Protein AF-A0A3G7HM11-F1 (afdb_monomer_lite)

Structure (mmCIF, N/CA/C/O backbone):
data_AF-A0A3G7HM11-F1
#
_entry.id   AF-A0A3G7HM11-F1
#
loop_
_atom_site.group_PDB
_atom_site.id
_atom_site.type_symbol
_atom_site.label_atom_id
_atom_site.label_alt_id
_atom_site.label_comp_id
_atom_site.label_asym_id
_atom_site.label_entity_id
_atom_site.label_seq_id
_atom_site.pdbx_PDB_ins_code
_atom_site.Cartn_x
_atom_site.Cartn_y
_atom_site.Cartn_z
_atom_site.occupancy
_atom_site.B_iso_or_equiv
_atom_site.auth_seq_id
_atom_site.auth_comp_id
_atom_site.auth_asym_id
_atom_site.auth_atom_id
_atom_site.pdbx_PDB_model_num
ATOM 1 N N . ASN A 1 1 ? 13.189 19.378 -12.889 1.00 85.62 1 ASN A N 1
ATOM 2 C CA . ASN A 1 1 ? 12.526 18.413 -11.983 1.00 85.62 1 ASN A CA 1
ATOM 3 C C . ASN A 1 1 ? 11.736 17.417 -12.814 1.00 85.62 1 ASN A C 1
ATOM 5 O O . ASN A 1 1 ? 10.684 17.781 -13.317 1.00 85.62 1 ASN A O 1
ATOM 9 N N . PHE A 1 2 ? 12.263 16.206 -13.003 1.00 95.75 2 PHE A N 1
ATOM 10 C CA . PHE A 1 2 ? 11.608 15.126 -13.751 1.00 95.75 2 PHE A CA 1
ATOM 11 C C . PHE A 1 2 ? 11.304 13.966 -12.801 1.00 95.75 2 PHE A C 1
ATOM 13 O O . PHE A 1 2 ? 12.129 13.651 -11.947 1.00 95.75 2 PHE A O 1
ATOM 20 N N . THR A 1 3 ? 10.125 13.356 -12.935 1.00 97.44 3 THR A N 1
ATOM 21 C CA . THR A 1 3 ? 9.687 12.194 -12.140 1.00 97.44 3 THR A CA 1
ATOM 22 C C . THR A 1 3 ? 8.880 11.234 -13.019 1.00 97.44 3 THR A C 1
ATOM 24 O O . THR A 1 3 ? 8.380 11.643 -14.067 1.00 97.44 3 THR A O 1
ATOM 27 N N . ALA A 1 4 ? 8.754 9.973 -12.594 1.00 97.44 4 ALA A N 1
ATOM 28 C CA . ALA A 1 4 ? 7.892 8.963 -13.209 1.00 97.44 4 ALA A CA 1
ATOM 29 C C . ALA A 1 4 ? 6.782 8.552 -12.229 1.00 97.44 4 ALA A C 1
ATOM 31 O O . ALA A 1 4 ? 6.978 8.568 -11.013 1.00 97.44 4 ALA A O 1
ATOM 32 N N . MET A 1 5 ? 5.604 8.202 -12.744 1.00 98.00 5 MET A N 1
ATOM 33 C CA . MET A 1 5 ? 4.420 7.967 -11.916 1.00 98.00 5 MET A CA 1
ATOM 34 C C . MET A 1 5 ? 4.243 6.482 -11.565 1.00 98.00 5 MET A C 1
ATOM 36 O O . MET A 1 5 ? 3.776 5.709 -12.390 1.00 98.00 5 MET A O 1
ATOM 40 N N . THR A 1 6 ? 4.504 6.117 -10.307 1.00 97.94 6 THR A N 1
ATOM 41 C CA . THR A 1 6 ? 4.149 4.814 -9.686 1.00 97.94 6 THR A CA 1
ATOM 42 C C . THR A 1 6 ? 2.966 4.932 -8.716 1.00 97.94 6 THR A C 1
ATOM 44 O O . THR A 1 6 ? 2.611 4.007 -7.986 1.00 97.94 6 THR A O 1
ATOM 47 N N . ARG A 1 7 ? 2.319 6.106 -8.684 1.00 98.38 7 ARG A N 1
ATOM 48 C CA . ARG A 1 7 ? 1.257 6.408 -7.716 1.00 98.38 7 ARG A CA 1
ATOM 49 C C . ARG A 1 7 ? 0.032 5.509 -7.878 1.00 98.38 7 ARG A C 1
ATOM 51 O O . ARG A 1 7 ? -0.633 5.206 -6.893 1.00 98.38 7 ARG A O 1
ATOM 58 N N . LEU A 1 8 ? -0.262 5.072 -9.103 1.00 98.31 8 LEU A N 1
ATOM 59 C CA . LEU A 1 8 ? -1.352 4.132 -9.340 1.00 98.31 8 LEU A CA 1
ATOM 60 C C . LEU A 1 8 ? -1.074 2.776 -8.681 1.00 98.31 8 LEU A C 1
ATOM 62 O O . LEU A 1 8 ? -1.981 2.210 -8.077 1.00 98.31 8 LEU A O 1
ATOM 66 N N . ASP A 1 9 ? 0.161 2.281 -8.741 1.00 98.31 9 ASP A N 1
ATOM 67 C CA . ASP A 1 9 ? 0.524 1.029 -8.077 1.00 98.31 9 ASP A CA 1
ATOM 68 C C . ASP A 1 9 ? 0.446 1.157 -6.556 1.00 98.31 9 ASP A C 1
ATOM 70 O O . ASP A 1 9 ? -0.105 0.289 -5.885 1.00 98.31 9 ASP A O 1
ATOM 74 N N . GLN A 1 10 ? 0.886 2.296 -6.016 1.00 98.44 10 GLN A N 1
ATOM 75 C CA . GLN A 1 10 ? 0.773 2.594 -4.588 1.00 98.44 10 GLN A CA 1
ATOM 76 C C . GLN A 1 10 ? -0.693 2.596 -4.127 1.00 98.44 10 GLN A C 1
ATOM 78 O O . GLN A 1 10 ? -1.010 2.023 -3.084 1.00 98.44 10 GLN A O 1
ATOM 83 N N . ASN A 1 11 ? -1.601 3.170 -4.924 1.00 98.50 11 ASN A N 1
ATOM 84 C CA . ASN A 1 11 ? -3.038 3.147 -4.646 1.00 98.50 11 ASN A CA 1
ATOM 85 C C . ASN A 1 11 ? -3.629 1.722 -4.730 1.00 98.50 11 ASN A C 1
ATOM 87 O O . ASN A 1 11 ? -4.507 1.379 -3.939 1.00 98.50 11 ASN A O 1
ATOM 91 N N . ARG A 1 12 ? -3.157 0.884 -5.667 1.00 98.31 12 ARG A N 1
ATOM 92 C CA . ARG A 1 12 ? -3.577 -0.527 -5.792 1.00 98.31 12 ARG A CA 1
ATOM 93 C C . ARG A 1 12 ? -3.140 -1.349 -4.583 1.00 98.31 12 ARG A C 1
ATOM 95 O O . ARG A 1 12 ? -3.969 -2.022 -3.980 1.00 98.31 12 ARG A O 1
ATOM 102 N N . ALA A 1 13 ? -1.875 -1.236 -4.186 1.00 98.19 13 ALA A N 1
ATOM 103 C CA . ALA A 1 13 ? -1.346 -1.900 -3.000 1.00 98.19 13 ALA A CA 1
ATOM 104 C C . ALA A 1 13 ? -2.117 -1.478 -1.735 1.00 98.19 13 ALA A C 1
ATOM 106 O O . ALA A 1 13 ? -2.523 -2.316 -0.932 1.00 98.19 13 ALA A O 1
ATOM 107 N N . GLN A 1 14 ? -2.419 -0.182 -1.593 1.00 98.56 14 GLN A N 1
ATOM 108 C CA . GLN A 1 14 ? -3.233 0.331 -0.490 1.00 98.56 14 GLN A CA 1
ATOM 109 C C . GLN A 1 14 ? -4.646 -0.275 -0.459 1.00 98.56 14 GLN A C 1
ATOM 111 O O . GLN A 1 14 ? -5.127 -0.627 0.619 1.00 98.56 14 GLN A O 1
ATOM 116 N N . SER A 1 15 ? -5.313 -0.421 -1.612 1.00 98.44 15 SER A N 1
ATOM 117 C CA . SER A 1 15 ? -6.660 -1.002 -1.654 1.00 98.44 15 SER A CA 1
ATOM 118 C C . SER A 1 15 ? -6.663 -2.498 -1.333 1.00 98.44 15 SER A C 1
ATOM 120 O O . SER A 1 15 ? -7.544 -2.951 -0.603 1.00 98.44 15 SER A O 1
ATOM 122 N N . GLN A 1 16 ? -5.662 -3.249 -1.800 1.00 98.12 16 GLN A N 1
ATOM 123 C CA . GLN A 1 16 ? -5.522 -4.676 -1.503 1.00 98.12 16 GLN A CA 1
ATOM 124 C C . GLN A 1 16 ? -5.305 -4.929 -0.007 1.00 98.12 16 GLN A C 1
ATOM 126 O O . GLN A 1 16 ? -5.975 -5.781 0.576 1.00 98.12 16 GLN A O 1
ATOM 131 N N . LEU A 1 17 ? -4.422 -4.160 0.639 1.00 98.25 17 LEU A N 1
ATOM 132 C CA . LEU A 1 17 ? -4.198 -4.258 2.085 1.00 98.25 17 LEU A CA 1
ATOM 133 C C . LEU A 1 17 ? -5.471 -3.921 2.869 1.00 98.25 17 LEU A C 1
ATOM 135 O O . LEU A 1 17 ? -5.836 -4.640 3.796 1.00 98.25 17 LEU A O 1
ATOM 139 N N . ALA A 1 18 ? -6.181 -2.863 2.470 1.00 98.38 18 ALA A N 1
ATOM 140 C CA . ALA A 1 18 ? -7.440 -2.476 3.099 1.00 98.38 18 ALA A CA 1
ATOM 141 C C . ALA A 1 18 ? -8.511 -3.573 2.971 1.00 98.38 18 ALA A C 1
ATOM 143 O O . ALA A 1 18 ? -9.183 -3.890 3.952 1.00 98.38 18 ALA A O 1
ATOM 144 N N . ALA A 1 19 ? -8.622 -4.199 1.794 1.00 98.06 19 ALA A N 1
ATOM 145 C CA . ALA A 1 19 ? -9.543 -5.304 1.547 1.00 98.06 19 ALA A CA 1
ATOM 146 C C . ALA A 1 19 ? -9.187 -6.557 2.364 1.00 98.06 19 ALA A C 1
ATOM 148 O O . ALA A 1 19 ? -10.079 -7.156 2.960 1.00 98.06 19 ALA A O 1
ATOM 149 N N . LYS A 1 20 ? -7.898 -6.921 2.453 1.00 97.50 20 LYS A N 1
ATOM 150 C CA . LYS A 1 20 ? -7.421 -8.058 3.263 1.00 97.50 20 LYS A CA 1
ATOM 151 C C . LYS A 1 20 ? -7.715 -7.866 4.756 1.00 97.50 20 LYS A C 1
ATOM 153 O O . LYS A 1 20 ? -8.044 -8.836 5.427 1.00 97.50 20 LYS A O 1
ATOM 158 N N . ILE A 1 21 ? -7.609 -6.636 5.269 1.00 97.12 21 ILE A N 1
ATOM 159 C CA . ILE A 1 21 ? -7.852 -6.308 6.688 1.00 97.12 21 ILE A CA 1
ATOM 160 C C . ILE A 1 21 ? -9.348 -6.064 6.977 1.00 97.12 21 ILE A C 1
ATOM 162 O O . ILE A 1 21 ? -9.791 -6.225 8.112 1.00 97.12 21 ILE A O 1
ATOM 166 N N . GLY A 1 22 ? -10.139 -5.681 5.971 1.00 97.44 22 GLY A N 1
ATOM 167 C CA . GLY A 1 22 ? -11.561 -5.358 6.130 1.00 97.44 22 GLY A CA 1
ATOM 168 C C . GLY A 1 22 ? -11.816 -3.933 6.634 1.00 97.44 22 GLY A C 1
ATOM 169 O O . GLY A 1 22 ? -12.729 -3.709 7.427 1.00 97.44 22 GLY A O 1
ATOM 170 N N . VAL A 1 23 ? -11.011 -2.962 6.193 1.00 98.06 23 VAL A N 1
ATOM 171 C CA . VAL A 1 23 ? -11.122 -1.544 6.584 1.00 98.06 23 VAL A CA 1
ATOM 172 C C . VAL A 1 23 ? -11.298 -0.625 5.371 1.00 98.06 23 VAL A C 1
ATOM 174 O O . VAL A 1 23 ? -10.939 -0.995 4.251 1.00 98.06 23 VAL A O 1
ATOM 177 N N . PRO A 1 24 ? -11.805 0.606 5.555 1.00 98.12 24 PRO A N 1
ATOM 178 C CA . PRO A 1 24 ? -11.759 1.626 4.513 1.00 98.12 24 PRO A CA 1
ATOM 179 C C . PRO A 1 24 ? -10.322 1.925 4.050 1.00 98.12 24 PRO A C 1
ATOM 181 O O . PRO A 1 24 ? -9.412 2.072 4.861 1.00 98.12 24 PRO A O 1
ATOM 184 N N . VAL A 1 25 ? -10.119 2.126 2.742 1.00 98.12 25 VAL A N 1
ATOM 185 C CA . VAL A 1 25 ? -8.788 2.405 2.147 1.00 98.12 25 VAL A CA 1
ATOM 186 C C . VAL A 1 25 ? -8.088 3.609 2.792 1.00 98.12 25 VAL A C 1
ATOM 188 O O . VAL A 1 25 ? -6.874 3.593 2.982 1.00 98.12 25 VAL A O 1
A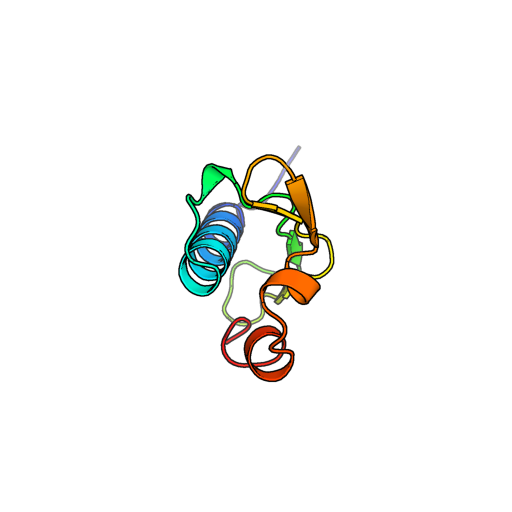TOM 191 N N . LYS A 1 26 ? -8.856 4.633 3.191 1.00 98.00 26 LYS A N 1
ATOM 192 C CA . LYS A 1 26 ? -8.349 5.836 3.881 1.00 98.00 26 LYS A CA 1
ATOM 193 C C . LYS A 1 26 ? -7.621 5.540 5.201 1.00 98.00 26 LYS A C 1
ATOM 195 O O . LYS A 1 26 ? -6.843 6.378 5.661 1.00 98.00 26 LYS A O 1
ATOM 200 N N . ASP A 1 27 ? -7.893 4.385 5.806 1.00 98.44 27 ASP A N 1
ATOM 201 C CA . ASP A 1 27 ? -7.352 3.999 7.104 1.00 98.44 27 ASP A CA 1
ATOM 202 C C . ASP A 1 27 ? -6.013 3.264 6.974 1.00 98.44 27 ASP A C 1
ATOM 204 O O . ASP A 1 27 ? -5.313 3.134 7.976 1.00 98.44 27 ASP A O 1
ATOM 208 N N . VAL A 1 28 ? -5.616 2.866 5.758 1.00 98.56 28 VAL A N 1
ATOM 209 C CA . VAL A 1 28 ? -4.282 2.337 5.433 1.00 98.56 28 VAL A CA 1
ATOM 210 C C . VAL A 1 28 ? -3.391 3.478 4.944 1.00 98.56 28 VAL A C 1
ATOM 212 O O . VAL A 1 28 ? -3.791 4.249 4.076 1.00 98.56 28 VAL A O 1
ATOM 215 N N . LYS A 1 29 ? -2.176 3.610 5.476 1.00 98.31 29 LYS A N 1
ATOM 216 C CA . LYS A 1 29 ? -1.213 4.668 5.122 1.00 98.31 29 LYS A CA 1
ATOM 217 C C . LYS A 1 29 ? 0.202 4.107 5.004 1.00 98.31 29 LYS A C 1
ATOM 219 O O . LYS A 1 29 ? 0.467 3.005 5.466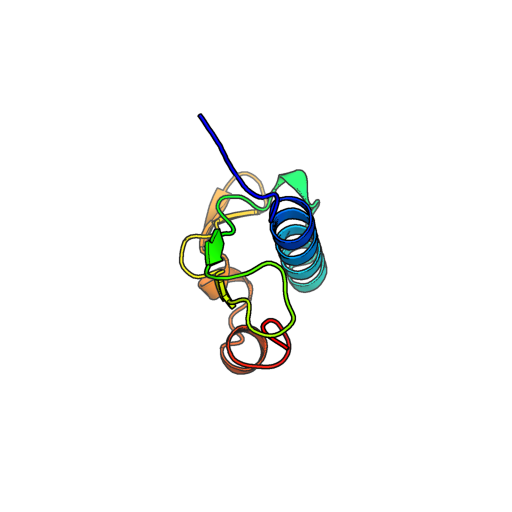 1.00 98.31 29 LYS A O 1
ATOM 224 N N . ASN A 1 30 ? 1.104 4.897 4.421 1.00 98.31 30 ASN A N 1
ATOM 225 C CA . ASN A 1 30 ? 2.545 4.617 4.331 1.00 98.31 30 ASN A CA 1
ATOM 226 C C . ASN A 1 30 ? 2.913 3.340 3.552 1.00 98.31 30 ASN A C 1
ATOM 228 O O . ASN A 1 30 ? 3.921 2.704 3.837 1.00 98.31 30 ASN A O 1
ATOM 232 N N . VAL A 1 31 ? 2.105 2.982 2.551 1.00 98.06 31 VAL A N 1
ATOM 233 C CA . VAL A 1 31 ? 2.456 1.936 1.578 1.00 98.06 31 VAL A CA 1
ATOM 234 C C . VAL A 1 31 ? 3.491 2.490 0.604 1.00 98.06 31 VAL A C 1
ATOM 236 O O . VAL A 1 31 ? 3.306 3.597 0.088 1.00 98.06 31 VAL A O 1
ATOM 239 N N . ILE A 1 32 ? 4.551 1.728 0.341 1.00 98.50 32 ILE A N 1
ATOM 240 C CA . ILE A 1 32 ? 5.669 2.149 -0.509 1.00 98.50 32 ILE A CA 1
ATOM 241 C C . ILE A 1 32 ? 5.738 1.243 -1.739 1.00 98.50 32 ILE A C 1
ATOM 243 O O . ILE A 1 32 ? 5.510 0.042 -1.645 1.00 98.50 32 ILE A O 1
ATOM 247 N N . ILE A 1 33 ? 6.055 1.827 -2.895 1.00 98.38 33 ILE A N 1
ATOM 248 C CA . ILE A 1 33 ? 6.395 1.083 -4.111 1.00 98.38 33 ILE A CA 1
ATOM 249 C C . ILE A 1 33 ? 7.859 1.355 -4.424 1.00 98.38 33 ILE A C 1
ATOM 251 O O . ILE A 1 33 ? 8.244 2.511 -4.618 1.00 98.38 33 ILE A O 1
ATOM 255 N N . TRP A 1 34 ? 8.659 0.295 -4.494 1.00 98.25 34 TRP A N 1
ATOM 256 C CA . TRP A 1 34 ? 10.062 0.366 -4.883 1.00 98.25 34 TRP A CA 1
ATOM 257 C C . TRP A 1 34 ? 10.263 -0.124 -6.320 1.00 98.25 34 TRP A C 1
ATOM 259 O O . TRP A 1 34 ? 9.618 -1.072 -6.770 1.00 98.25 34 TRP A O 1
ATOM 269 N N . GLY A 1 35 ? 11.206 0.500 -7.029 1.00 97.06 35 GLY A N 1
ATOM 270 C CA . GLY A 1 35 ? 11.629 0.073 -8.362 1.00 97.06 35 GLY A CA 1
ATOM 271 C C . GLY A 1 35 ? 10.872 0.749 -9.506 1.00 97.06 35 GLY A C 1
ATOM 272 O O . GLY A 1 35 ? 10.674 1.964 -9.505 1.00 97.06 35 GLY A O 1
ATOM 273 N N . ASN A 1 36 ? 10.525 -0.039 -10.523 1.00 97.00 36 ASN A N 1
ATOM 274 C CA . ASN A 1 36 ? 9.985 0.441 -11.796 1.00 97.00 36 ASN A CA 1
ATOM 275 C C . ASN A 1 36 ? 8.458 0.273 -11.875 1.00 97.00 36 ASN A C 1
ATOM 277 O O . ASN A 1 36 ? 7.930 -0.681 -11.314 1.00 97.00 36 ASN A O 1
ATOM 281 N N . HIS A 1 37 ? 7.760 1.111 -12.652 1.00 96.81 37 HIS A N 1
ATOM 282 C CA . HIS A 1 37 ? 6.357 0.872 -13.018 1.00 96.81 37 HIS A CA 1
ATOM 283 C C . HIS A 1 37 ? 6.267 -0.301 -14.010 1.00 96.81 37 HIS A C 1
ATOM 285 O O . HIS A 1 37 ? 6.273 -0.125 -15.228 1.00 96.81 37 HIS A O 1
ATOM 291 N N . SER A 1 38 ? 6.284 -1.521 -13.481 1.00 96.25 38 SER A N 1
ATOM 292 C CA . SER A 1 38 ? 6.287 -2.775 -14.236 1.00 96.25 38 SER A CA 1
ATOM 293 C C . SER A 1 38 ? 5.889 -3.940 -13.325 1.00 96.25 38 SER A C 1
ATOM 295 O O . SER A 1 38 ? 5.623 -3.741 -12.140 1.00 96.25 38 SER A O 1
ATOM 297 N N . SER A 1 39 ? 5.897 -5.165 -13.847 1.00 95.12 39 SER A N 1
ATOM 298 C CA . SER A 1 39 ? 5.685 -6.378 -13.047 1.00 95.12 39 SER A CA 1
ATOM 299 C C . SER A 1 39 ? 6.843 -6.712 -12.098 1.00 95.12 39 SER A C 1
ATOM 301 O O . SER A 1 39 ? 6.696 -7.598 -11.270 1.00 95.12 39 SER A O 1
ATOM 303 N N . THR A 1 40 ? 7.989 -6.029 -12.195 1.00 95.94 40 THR A N 1
ATOM 304 C CA . THR A 1 40 ? 9.131 -6.225 -11.282 1.00 95.94 40 THR A CA 1
ATOM 305 C C . THR A 1 40 ? 9.170 -5.193 -10.152 1.00 95.94 40 THR A C 1
ATOM 307 O O . THR A 1 40 ? 10.210 -5.006 -9.521 1.00 95.94 40 THR A O 1
ATOM 310 N N . GLN A 1 41 ? 8.085 -4.442 -9.954 1.00 97.38 41 GLN A N 1
ATOM 311 C CA . GLN A 1 41 ? 7.949 -3.544 -8.812 1.00 97.38 41 GLN A CA 1
ATOM 312 C C . GLN A 1 41 ? 7.936 -4.329 -7.498 1.00 97.38 41 GLN A C 1
ATOM 314 O O . GLN A 1 41 ? 7.584 -5.505 -7.477 1.00 97.38 41 GLN A O 1
ATOM 319 N N . PHE A 1 42 ? 8.266 -3.662 -6.396 1.00 97.88 42 PHE A N 1
ATOM 320 C CA . PHE A 1 42 ? 8.154 -4.248 -5.065 1.00 97.88 42 PHE A CA 1
ATOM 321 C C . PHE A 1 42 ? 7.185 -3.427 -4.200 1.00 97.88 42 PHE A C 1
ATOM 323 O O . PHE A 1 42 ? 7.565 -2.355 -3.709 1.00 97.88 42 PHE A O 1
ATOM 330 N N . PRO A 1 43 ? 5.929 -3.892 -4.038 1.00 97.81 43 PRO A N 1
ATOM 331 C CA . PRO A 1 43 ? 4.982 -3.335 -3.081 1.00 97.81 43 PRO A CA 1
ATOM 332 C C . PRO A 1 43 ? 5.405 -3.694 -1.655 1.00 97.81 43 PRO A C 1
ATOM 334 O O . PRO A 1 43 ? 5.442 -4.862 -1.280 1.00 97.81 43 PRO A O 1
ATOM 337 N N . ASP A 1 44 ? 5.717 -2.683 -0.851 1.00 97.75 44 ASP A N 1
ATOM 338 C CA . ASP A 1 44 ? 6.270 -2.847 0.491 1.00 97.75 44 ASP A CA 1
ATOM 339 C C . ASP A 1 44 ? 5.260 -2.403 1.570 1.00 97.75 44 ASP A C 1
ATOM 341 O O . ASP A 1 44 ? 4.954 -1.205 1.686 1.00 97.75 44 ASP A O 1
ATOM 345 N N . PRO A 1 45 ? 4.734 -3.348 2.379 1.00 96.94 45 PRO A N 1
ATOM 346 C CA . PRO A 1 45 ? 3.837 -3.059 3.488 1.00 96.94 45 PRO A CA 1
ATOM 347 C C . PRO A 1 45 ? 4.568 -2.908 4.834 1.00 96.94 45 PRO A C 1
ATOM 349 O O . PRO A 1 45 ? 3.905 -2.653 5.838 1.00 96.94 45 PRO A O 1
ATOM 352 N N . ALA A 1 46 ? 5.897 -3.060 4.907 1.00 96.88 46 ALA A N 1
ATOM 353 C CA . ALA A 1 46 ? 6.638 -3.141 6.172 1.00 96.88 46 ALA A CA 1
ATOM 354 C C . ALA A 1 46 ? 6.499 -1.876 7.032 1.00 96.88 46 ALA A C 1
ATOM 356 O O . ALA A 1 46 ? 6.421 -1.959 8.256 1.00 96.88 46 ALA A O 1
ATOM 357 N N . ASN A 1 47 ? 6.415 -0.713 6.383 1.00 97.31 47 ASN A N 1
ATOM 358 C CA . ASN A 1 47 ? 6.220 0.587 7.032 1.00 97.31 47 ASN A CA 1
ATOM 359 C C . ASN A 1 47 ? 4.766 1.079 6.976 1.00 97.31 47 ASN A C 1
ATOM 361 O O . ASN A 1 47 ? 4.463 2.183 7.442 1.00 97.31 47 ASN A O 1
ATOM 365 N N . ALA A 1 48 ? 3.864 0.283 6.398 1.00 98.12 48 ALA A N 1
ATOM 366 C CA . ALA A 1 48 ? 2.469 0.653 6.289 1.00 98.12 48 ALA A CA 1
ATOM 367 C C . ALA A 1 48 ? 1.773 0.528 7.649 1.00 98.12 48 ALA A C 1
ATOM 369 O O . ALA A 1 48 ? 2.030 -0.383 8.440 1.00 98.12 48 ALA A O 1
ATOM 370 N N . VAL A 1 49 ? 0.851 1.449 7.914 1.00 98.62 49 VAL A N 1
ATOM 371 C CA . VAL A 1 49 ? 0.045 1.475 9.138 1.00 98.62 49 VAL A CA 1
ATOM 372 C C . VAL A 1 49 ? -1.432 1.451 8.791 1.00 98.62 49 VAL A C 1
ATOM 374 O O . VAL A 1 49 ? -1.849 2.007 7.775 1.00 98.62 49 VAL A O 1
ATOM 377 N N . VAL A 1 50 ? -2.228 0.824 9.647 1.0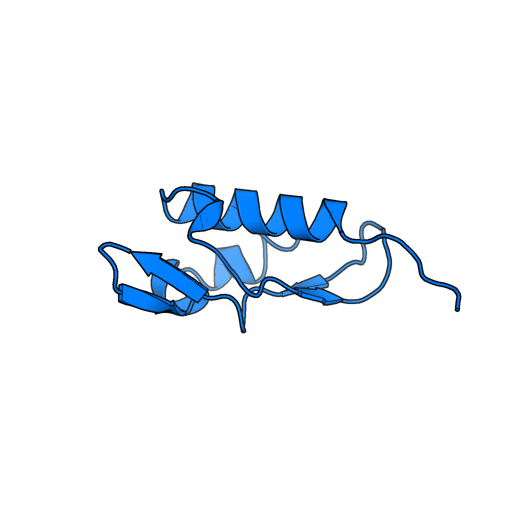0 98.56 50 VAL A N 1
ATOM 378 C CA . VAL A 1 50 ? -3.682 0.764 9.533 1.00 98.56 50 VAL A CA 1
ATOM 379 C C . VAL A 1 50 ? -4.337 1.295 10.802 1.00 98.56 50 VAL A C 1
ATOM 381 O O . VAL A 1 50 ? -3.894 0.990 11.908 1.00 98.56 50 VAL A O 1
ATOM 384 N N . THR A 1 51 ? -5.392 2.095 10.657 1.00 98.38 51 THR A N 1
ATOM 385 C CA . THR A 1 51 ? -6.220 2.556 11.781 1.00 98.38 51 THR A CA 1
ATOM 386 C C . THR A 1 51 ? -7.419 1.628 11.955 1.00 98.38 51 THR A C 1
ATOM 388 O O . THR A 1 51 ? -8.251 1.525 11.061 1.00 98.38 51 THR A O 1
ATOM 391 N N . ILE A 1 52 ? -7.543 0.978 13.113 1.00 95.81 52 ILE A N 1
ATOM 392 C CA . ILE A 1 52 ? 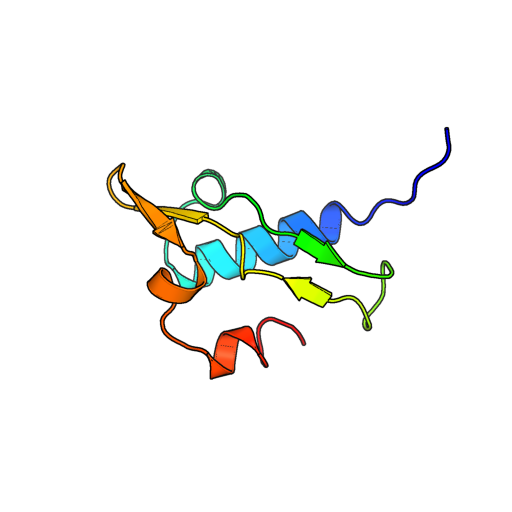-8.679 0.109 13.457 1.00 95.81 52 ILE A CA 1
ATOM 393 C C . ILE A 1 52 ? -9.244 0.583 14.794 1.00 95.81 52 ILE A C 1
ATOM 395 O O . ILE A 1 52 ? -8.524 0.626 15.790 1.00 95.81 52 ILE A O 1
ATOM 399 N N . GLY A 1 53 ? -10.518 0.984 14.820 1.00 93.62 53 GLY A N 1
ATOM 400 C CA . GLY A 1 53 ? -11.151 1.505 16.040 1.00 93.62 53 GLY A CA 1
ATOM 401 C C . GLY A 1 53 ? -10.453 2.746 16.617 1.00 93.62 53 GLY A C 1
ATOM 402 O O . GLY A 1 53 ? -10.399 2.909 17.830 1.00 93.62 53 GLY A O 1
ATOM 403 N N . GLY A 1 54 ? -9.859 3.588 15.762 1.00 94.75 54 GLY A N 1
ATOM 404 C CA . GLY A 1 54 ? -9.108 4.783 16.174 1.00 94.75 54 GLY A CA 1
ATOM 405 C C . GLY A 1 54 ? -7.662 4.527 16.616 1.00 94.75 54 GLY A C 1
ATOM 406 O O . GLY A 1 54 ? -6.934 5.482 16.872 1.00 94.75 54 GLY A O 1
ATOM 407 N N . VAL A 1 55 ? -7.214 3.269 16.659 1.00 96.75 55 VAL A N 1
ATOM 408 C CA . VAL A 1 55 ? -5.848 2.894 17.052 1.00 96.75 55 VAL A CA 1
ATOM 409 C C . VAL A 1 55 ? -5.035 2.512 15.819 1.00 96.75 55 VAL A C 1
ATOM 411 O O . VAL A 1 55 ? -5.485 1.710 15.000 1.00 96.75 55 VAL A O 1
ATOM 414 N N . GLN A 1 56 ? -3.828 3.064 15.691 1.00 97.44 56 GLN A N 1
ATOM 415 C CA . GLN A 1 56 ? -2.897 2.685 14.628 1.00 97.44 56 GLN A CA 1
ATOM 416 C C . GLN A 1 56 ? -2.139 1.405 14.975 1.00 97.44 56 GLN A C 1
ATOM 418 O O . GLN A 1 56 ? -1.669 1.229 16.098 1.00 97.44 56 GLN A O 1
ATOM 423 N N . LYS A 1 57 ? -1.993 0.529 13.983 1.00 97.56 57 LYS A N 1
ATOM 424 C CA . LYS A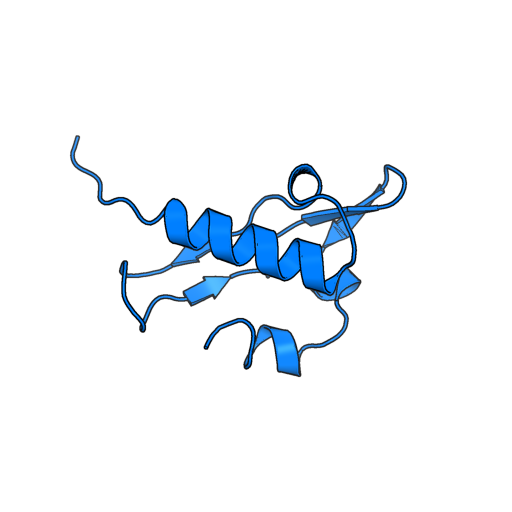 1 57 ? -1.213 -0.707 14.061 1.00 97.56 57 LYS A CA 1
ATOM 425 C C . LYS A 1 57 ? -0.368 -0.874 12.796 1.00 97.56 57 LYS A C 1
ATOM 427 O O . LYS A 1 57 ? -0.810 -0.442 11.730 1.00 97.56 57 LYS A O 1
ATOM 432 N N . PRO A 1 58 ? 0.808 -1.516 12.870 1.00 98.25 58 PRO A N 1
ATOM 433 C CA . PRO A 1 58 ? 1.535 -1.933 11.676 1.00 98.25 58 PRO A CA 1
ATOM 434 C C . PRO A 1 58 ? 0.679 -2.876 10.826 1.00 98.25 58 PRO A C 1
ATOM 436 O O . PRO A 1 58 ? 0.066 -3.804 11.359 1.00 98.25 58 PRO A O 1
ATOM 439 N N . VAL A 1 59 ? 0.654 -2.666 9.511 1.00 98.06 59 VAL A N 1
ATOM 440 C CA . VAL A 1 59 ? -0.064 -3.537 8.569 1.00 98.06 59 VAL A CA 1
ATOM 441 C C . VAL A 1 59 ? 0.396 -4.997 8.661 1.00 98.06 59 VAL A C 1
ATOM 443 O O . VAL A 1 59 ? -0.483 -5.856 8.730 1.00 98.06 59 VAL A O 1
ATOM 446 N N . PRO A 1 60 ? 1.707 -5.317 8.745 1.00 97.19 60 PRO A N 1
ATOM 447 C CA . PRO A 1 60 ? 2.144 -6.707 8.870 1.00 97.19 60 PRO A CA 1
ATOM 448 C C . PRO A 1 60 ? 1.567 -7.406 10.106 1.00 97.19 60 PRO A C 1
ATOM 450 O O . PRO A 1 60 ? 1.095 -8.535 10.019 1.00 97.19 60 PRO A O 1
ATOM 453 N N . ALA A 1 61 ? 1.504 -6.696 11.237 1.00 96.88 61 ALA A N 1
ATOM 454 C CA . ALA A 1 61 ? 0.916 -7.214 12.470 1.00 96.88 61 ALA A CA 1
ATOM 455 C C . ALA A 1 61 ? -0.616 -7.342 12.395 1.00 96.88 61 ALA A C 1
ATOM 457 O O . ALA A 1 61 ? -1.189 -8.223 13.029 1.00 96.88 61 ALA A O 1
ATOM 458 N N . ALA A 1 62 ? -1.291 -6.466 11.644 1.00 96.50 62 ALA A N 1
ATOM 459 C CA . ALA A 1 62 ? -2.740 -6.527 11.456 1.00 96.50 62 ALA A CA 1
ATOM 460 C C . ALA A 1 62 ? -3.169 -7.667 10.520 1.00 96.50 62 ALA A C 1
ATOM 462 O O . ALA A 1 62 ? -4.224 -8.257 10.732 1.00 96.50 62 ALA A O 1
ATOM 463 N N . ILE A 1 63 ? -2.362 -7.967 9.499 1.00 96.31 63 ILE A N 1
ATOM 464 C CA . ILE A 1 63 ? -2.606 -9.063 8.555 1.00 96.31 63 ILE A CA 1
ATOM 465 C C . ILE A 1 63 ? -2.192 -10.413 9.154 1.00 96.31 63 ILE A C 1
ATOM 467 O O . ILE A 1 63 ? -2.906 -11.390 8.955 1.00 96.31 63 ILE A O 1
ATOM 471 N N . ASN A 1 64 ? -1.083 -10.458 9.907 1.00 95.69 64 ASN A N 1
ATOM 472 C CA . ASN A 1 64 ? -0.560 -11.657 10.575 1.00 95.69 64 ASN A CA 1
ATOM 473 C C . ASN A 1 64 ? -0.469 -12.892 9.647 1.00 95.69 64 ASN A C 1
ATOM 475 O O . ASN A 1 64 ? -0.784 -14.012 10.041 1.00 95.69 64 ASN A O 1
ATOM 479 N N . ASP A 1 65 ? -0.074 -12.656 8.396 1.00 96.44 65 ASP A N 1
ATOM 480 C CA . ASP A 1 65 ? -0.013 -13.636 7.307 1.00 96.44 65 ASP A CA 1
ATOM 481 C C . ASP A 1 65 ? 1.194 -13.287 6.420 1.00 96.44 65 ASP A C 1
ATOM 483 O O . ASP A 1 65 ? 1.102 -12.560 5.427 1.00 96.44 65 ASP A O 1
ATOM 487 N N . ASP A 1 66 ? 2.367 -13.741 6.862 1.00 95.06 66 ASP A N 1
ATOM 488 C CA . ASP A 1 66 ? 3.657 -13.479 6.217 1.00 95.06 66 ASP A CA 1
ATOM 489 C C . ASP A 1 66 ? 3.747 -14.087 4.810 1.00 95.06 66 ASP A C 1
ATOM 491 O O . ASP A 1 66 ? 4.418 -13.533 3.938 1.00 95.06 66 ASP 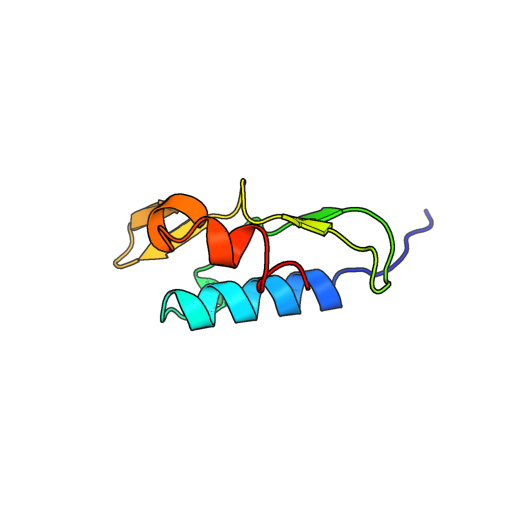A O 1
ATOM 495 N N . GLU A 1 67 ? 3.072 -15.216 4.585 1.00 96.38 67 GLU A N 1
ATOM 496 C CA . GLU A 1 67 ? 3.036 -15.904 3.294 1.00 96.38 67 GLU A CA 1
ATOM 497 C C . GLU A 1 67 ? 2.276 -15.070 2.260 1.00 96.38 67 GLU A C 1
ATOM 499 O O . GLU A 1 67 ? 2.773 -14.843 1.155 1.00 96.38 67 GLU A O 1
ATOM 504 N N . TYR A 1 68 ? 1.126 -14.511 2.641 1.00 96.56 68 TYR A N 1
ATOM 505 C CA . TYR A 1 68 ? 0.406 -13.558 1.804 1.00 96.56 68 TYR A CA 1
ATOM 506 C C . TYR A 1 68 ? 1.256 -12.322 1.481 1.00 96.56 68 TYR A C 1
ATOM 508 O O . TYR A 1 68 ? 1.347 -11.935 0.315 1.00 96.56 68 TYR A O 1
ATOM 516 N N . LEU A 1 69 ? 1.904 -11.721 2.487 1.00 95.88 69 LEU A N 1
ATOM 517 C CA . LEU A 1 69 ? 2.676 -10.482 2.319 1.00 95.88 69 LEU A CA 1
ATOM 518 C C . LEU A 1 69 ? 3.928 -10.655 1.457 1.00 95.88 69 LEU A C 1
ATOM 520 O O . LEU A 1 69 ? 4.322 -9.708 0.782 1.00 95.88 69 LEU A O 1
ATOM 524 N N . LYS A 1 70 ? 4.556 -11.834 1.483 1.00 94.00 70 LYS A N 1
ATOM 525 C CA . LYS A 1 70 ? 5.753 -12.147 0.685 1.00 94.00 70 LYS A CA 1
ATOM 526 C C . LYS A 1 70 ? 5.428 -12.797 -0.664 1.00 94.00 70 LYS A C 1
ATOM 528 O O . LYS A 1 70 ? 6.308 -12.861 -1.516 1.00 94.00 70 LYS A O 1
ATOM 533 N N . GLY A 1 71 ? 4.200 -13.283 -0.848 1.00 95.06 71 GLY A N 1
ATOM 534 C CA . GLY A 1 71 ? 3.744 -13.978 -2.050 1.00 95.06 71 GLY A CA 1
ATOM 535 C C . GLY A 1 71 ? 2.646 -13.212 -2.781 1.00 95.06 71 GLY A C 1
ATOM 536 O O . GLY A 1 71 ? 2.923 -12.303 -3.561 1.00 95.06 71 GLY A O 1
ATOM 537 N N . ALA A 1 72 ? 1.391 -13.591 -2.529 1.00 94.94 72 ALA A N 1
ATOM 538 C CA . ALA A 1 72 ? 0.221 -13.135 -3.285 1.00 94.94 72 ALA A CA 1
ATOM 539 C C . ALA A 1 72 ? -0.014 -11.612 -3.273 1.00 94.94 72 ALA A C 1
ATOM 541 O O . ALA A 1 72 ? -0.726 -11.103 -4.126 1.00 94.94 72 ALA A O 1
ATOM 542 N N . PHE A 1 73 ? 0.545 -10.878 -2.310 1.00 95.88 73 PHE A N 1
ATOM 543 C CA . PHE A 1 73 ? 0.493 -9.415 -2.299 1.00 95.88 73 PHE A CA 1
ATOM 544 C C . PHE A 1 73 ? 1.504 -8.763 -3.260 1.00 95.88 73 PHE A C 1
ATOM 546 O O . PHE A 1 73 ? 1.267 -7.671 -3.770 1.00 95.88 73 PHE A O 1
ATOM 553 N N . VAL A 1 74 ? 2.647 -9.415 -3.483 1.00 92.75 74 VAL A N 1
ATOM 554 C CA . VAL A 1 74 ? 3.751 -8.898 -4.310 1.00 92.75 74 VAL A CA 1
ATOM 555 C C . VAL A 1 74 ? 3.590 -9.300 -5.782 1.00 92.75 74 VAL A C 1
ATOM 557 O O . VAL A 1 74 ? 4.158 -8.641 -6.651 1.00 92.75 74 VAL A O 1
ATOM 560 N N . THR A 1 75 ? 2.829 -10.365 -6.054 1.00 81.94 75 THR A N 1
ATOM 561 C CA . THR A 1 75 ? 2.641 -10.986 -7.381 1.00 81.94 75 THR A CA 1
ATOM 562 C C . THR A 1 75 ? 1.278 -10.678 -7.981 1.00 81.94 75 THR A C 1
ATOM 564 O O . THR A 1 75 ? 1.230 -10.481 -9.217 1.00 81.94 75 THR A O 1
#

Secondary structure (DSSP, 8-state):
------HHHHHHHHHHHHHHHTS-GGGEE--EEES-SSTT-EEE-TT-EEEETTEEEEHHHHH--HHHHHTTTT-

Sequence (75 aa):
NFTAMTRLDQNRAQSQLAAKIGVPVKDVKNVIIWGNHSSTQFPDPANAVVTIGGVQKPVPAAINDDEYLKGAFVT

pLDDT: mean 96.87, std 2.54, range [81.94, 98.62]

Organism: NCBI:txid2484302

InterPro domains:
  IPR001252 Malate dehydrogenase, active site [PS00068] (5-17)
  IPR010945 Malate dehydrogenase, type 2 [PTHR23382] (1-75)
  IPR015955 Lactate dehydrogenase/glycoside hydrolase, family 4, C-terminal [G3DSA:3.90.110.10] (5-75)
  IPR015955 Lactate dehydrogenase/glycoside hydrolase, family 4, C-terminal [SSF56327] (6-74)
  IPR022383 Lactate/malate dehydrogenase, C-terminal [PF02866] (6-74)

Radius of gyration: 12.43 Å; chains: 1; bounding box: 24×34×31 Å

Foldseek 3Di:
DDDDDPPVVQLVLLVVLCVLLVHPSVQKDDWDWDDDPDLPIATDQQPIWGADPNDIDRSCVSNVCVCCNVPVSSD